Protein AF-A0A1W2B610-F1 (afdb_monomer_lite)

Secondary structure (DSSP, 8-state):
--HHHHHHHHHHHHHHHHHHHHHHHHHHHHHHHHHT-SEE-HHHHHHHHT--HHHHHHHHHTTSS-EEESSSS-EEEE---

Organism: NCBI:txid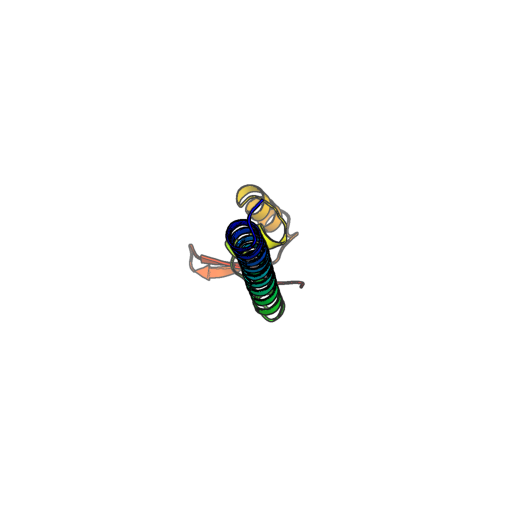1434700

Sequence (81 aa):
MNFEDYVKRELQLHTDLLNQIQTTLSELLSYQKIGSRKFITPAEYCKLNGISRKTLHRYIKEDMVIAKKISSRKYLIQSDI

Foldseek 3Di:
DDPVVVVVVVVVVVVVVVVVVVVVVVVVVVVVVQLVDQWAFLVSVCVVVVHDSVVVVVCVVVVVWDWADPDPPGIITGDPD

Radius of gyration: 20.65 Å; chains: 1; bounding box: 46×19×57 Å

pLDDT: mean 87.48, std 8.53, range [59.88, 95.94]

Structure (mmCIF, N/CA/C/O backbone):
data_AF-A0A1W2B610-F1
#
_entry.id   AF-A0A1W2B610-F1
#
loop_
_atom_site.group_PDB
_atom_site.id
_atom_site.type_symbol
_atom_site.label_atom_id
_atom_site.label_alt_id
_atom_site.label_comp_id
_atom_site.label_asym_id
_atom_site.label_entity_id
_atom_site.label_seq_id
_atom_site.pdbx_PDB_ins_code
_atom_site.Cartn_x
_atom_site.Cartn_y
_atom_site.Cartn_z
_atom_site.occupancy
_atom_site.B_iso_or_equiv
_atom_site.auth_seq_id
_atom_site.auth_comp_id
_atom_site.auth_asym_id
_atom_site.auth_atom_id
_atom_site.pdbx_PDB_model_num
ATOM 1 N N . MET A 1 1 ? 28.101 8.283 -30.533 1.00 61.12 1 MET A N 1
ATOM 2 C CA . MET A 1 1 ? 27.523 7.217 -29.690 1.00 61.12 1 MET A CA 1
ATOM 3 C C . MET A 1 1 ? 27.659 5.933 -30.482 1.00 61.12 1 MET A C 1
ATOM 5 O O . MET A 1 1 ? 27.193 5.928 -31.617 1.00 61.12 1 MET A O 1
ATOM 9 N N . ASN A 1 2 ? 28.397 4.931 -29.994 1.00 89.25 2 ASN A N 1
ATOM 10 C CA . ASN A 1 2 ? 28.513 3.677 -30.741 1.00 89.25 2 ASN A CA 1
ATOM 11 C C . ASN A 1 2 ? 27.201 2.871 -30.584 1.00 89.25 2 ASN A C 1
ATOM 13 O O . ASN A 1 2 ? 26.387 3.158 -29.702 1.00 89.25 2 ASN A O 1
ATOM 17 N N . PHE A 1 3 ? 26.978 1.894 -31.461 1.00 90.75 3 PHE A N 1
ATOM 18 C CA . PHE A 1 3 ? 25.767 1.069 -31.435 1.00 90.75 3 PHE A CA 1
ATOM 19 C C . PHE A 1 3 ? 25.586 0.308 -30.107 1.00 90.75 3 PHE A C 1
ATOM 21 O O . PHE A 1 3 ? 24.477 0.225 -29.592 1.00 90.75 3 PHE A O 1
ATOM 28 N N . GLU A 1 4 ? 26.670 -0.187 -29.515 1.00 93.62 4 GLU A N 1
ATOM 29 C CA . GLU A 1 4 ? 26.676 -0.873 -28.220 1.00 93.62 4 GLU A CA 1
ATOM 30 C C . GLU A 1 4 ? 26.236 0.047 -27.066 1.00 93.62 4 GLU A C 1
ATOM 32 O O . GLU A 1 4 ? 25.413 -0.354 -26.245 1.00 93.62 4 GLU A O 1
ATOM 37 N N . ASP A 1 5 ? 26.714 1.294 -27.027 1.00 92.25 5 ASP A N 1
ATOM 38 C CA . ASP A 1 5 ? 26.316 2.291 -26.025 1.00 92.25 5 ASP A CA 1
ATOM 39 C C . ASP A 1 5 ? 24.832 2.644 -26.152 1.00 92.25 5 ASP A C 1
ATOM 41 O O . ASP A 1 5 ? 24.134 2.826 -25.153 1.00 92.25 5 ASP A O 1
ATOM 45 N N . TYR A 1 6 ? 24.341 2.737 -27.391 1.00 93.62 6 TYR A N 1
ATOM 46 C CA . TYR A 1 6 ? 22.926 2.959 -27.668 1.00 93.62 6 TYR A CA 1
ATOM 47 C C . TYR A 1 6 ? 22.073 1.792 -27.155 1.00 93.62 6 TYR A C 1
ATOM 49 O O . TYR A 1 6 ? 21.129 2.016 -26.398 1.00 93.62 6 TYR A O 1
ATOM 57 N N . VAL A 1 7 ? 22.448 0.551 -27.485 1.00 92.88 7 VAL A N 1
ATOM 58 C CA . VAL A 1 7 ? 21.735 -0.657 -27.040 1.00 92.88 7 VAL A CA 1
ATOM 59 C C . VAL A 1 7 ? 21.737 -0.780 -25.514 1.00 92.88 7 VAL A C 1
ATOM 61 O O . VAL A 1 7 ? 20.693 -1.059 -24.927 1.00 92.88 7 VAL A O 1
ATOM 64 N N . LYS A 1 8 ? 22.870 -0.521 -24.846 1.00 94.88 8 LYS A N 1
ATOM 65 C CA . LYS A 1 8 ? 22.951 -0.530 -23.374 1.00 94.88 8 LYS A CA 1
ATOM 66 C C . LYS A 1 8 ? 22.020 0.503 -22.744 1.00 94.88 8 LYS A C 1
ATOM 68 O O . LYS A 1 8 ? 21.351 0.193 -21.761 1.00 94.88 8 LYS A O 1
ATOM 73 N N . ARG A 1 9 ? 21.947 1.711 -23.313 1.00 93.62 9 ARG A N 1
ATOM 74 C CA . ARG A 1 9 ? 21.053 2.764 -22.816 1.00 93.62 9 ARG A CA 1
ATOM 75 C C . ARG A 1 9 ? 19.582 2.379 -22.971 1.00 93.62 9 ARG A C 1
ATOM 77 O O . ARG A 1 9 ? 18.827 2.541 -22.020 1.00 93.62 9 ARG A O 1
ATOM 84 N N . GLU A 1 10 ? 19.181 1.864 -24.132 1.00 94.94 10 GLU A N 1
ATOM 85 C CA . GLU A 1 10 ? 17.797 1.419 -24.356 1.00 94.94 10 GLU A CA 1
ATOM 86 C C . GLU A 1 10 ? 17.413 0.267 -23.415 1.00 94.94 10 GLU A C 1
ATOM 88 O O . GLU A 1 10 ? 16.361 0.309 -22.781 1.00 94.94 10 GLU A O 1
ATOM 93 N N . LEU A 1 11 ? 18.293 -0.724 -23.232 1.00 95.38 11 LEU A N 1
ATOM 94 C CA . LEU A 1 11 ? 18.061 -1.818 -22.281 1.00 95.38 11 LEU A CA 1
ATOM 95 C C . LEU A 1 11 ? 17.896 -1.318 -20.841 1.00 95.38 11 LEU A C 1
ATOM 97 O O . LEU A 1 11 ? 17.021 -1.805 -20.121 1.00 95.38 11 LEU A O 1
ATOM 101 N N . GLN A 1 12 ? 18.702 -0.338 -20.426 1.00 95.38 12 GLN A N 1
ATOM 102 C CA . GLN A 1 12 ? 18.580 0.266 -19.103 1.00 95.38 12 GLN A CA 1
ATOM 103 C C . GLN A 1 12 ? 17.236 0.985 -18.941 1.00 95.38 12 GLN A C 1
ATOM 105 O O . GLN A 1 12 ? 16.530 0.738 -17.967 1.00 95.38 12 GLN A O 1
ATOM 110 N N . LEU A 1 13 ? 16.836 1.799 -19.925 1.00 95.75 13 LEU A N 1
ATOM 111 C CA . LEU A 1 13 ? 15.549 2.501 -19.909 1.00 95.75 13 LEU A CA 1
ATOM 112 C C . LEU A 1 13 ? 14.367 1.528 -19.814 1.00 95.75 13 LEU A C 1
ATOM 114 O O . LEU A 1 13 ? 13.451 1.742 -19.020 1.00 95.75 13 LEU A O 1
ATOM 118 N N . HIS A 1 14 ? 14.396 0.435 -20.579 1.00 94.38 14 HIS A N 1
ATOM 119 C CA . HIS A 1 14 ? 13.362 -0.595 -20.503 1.00 94.38 14 HIS A CA 1
ATOM 120 C C . HIS A 1 14 ? 13.343 -1.306 -19.149 1.00 94.38 14 HIS A C 1
ATOM 122 O O . HIS A 1 14 ? 12.267 -1.559 -18.609 1.00 94.38 14 HIS A O 1
ATOM 128 N N . THR A 1 15 ? 14.513 -1.596 -18.580 1.00 95.62 15 THR A N 1
ATOM 129 C CA . THR A 1 15 ? 14.624 -2.216 -17.252 1.00 95.62 15 THR A CA 1
ATOM 130 C C . THR A 1 15 ? 14.028 -1.312 -16.175 1.00 95.62 15 THR A C 1
ATOM 132 O O . THR A 1 15 ? 13.233 -1.767 -15.352 1.00 95.62 15 THR A O 1
ATOM 135 N N . ASP A 1 16 ? 14.341 -0.019 -16.216 1.00 95.38 16 ASP A N 1
ATOM 136 C CA . ASP A 1 16 ? 13.819 0.958 -15.263 1.00 95.38 16 ASP A CA 1
ATOM 137 C C . ASP A 1 16 ? 12.297 1.113 -15.390 1.00 95.38 16 ASP A C 1
ATOM 139 O O . ASP A 1 16 ? 11.589 1.140 -14.380 1.00 95.38 16 ASP A O 1
ATOM 143 N N . LEU A 1 17 ? 11.771 1.123 -16.619 1.00 95.94 17 LEU A N 1
ATOM 144 C CA . LEU A 1 17 ? 10.330 1.164 -16.869 1.00 95.94 17 LEU A CA 1
ATOM 145 C C . LEU A 1 17 ? 9.622 -0.093 -16.334 1.00 95.94 17 LEU A C 1
ATOM 147 O O . LEU A 1 17 ? 8.576 0.009 -15.694 1.00 95.94 17 LEU A O 1
ATOM 151 N N . LEU A 1 18 ? 10.198 -1.280 -16.545 1.00 95.69 18 LEU A N 1
ATOM 152 C CA . LEU A 1 18 ? 9.653 -2.533 -16.012 1.00 95.69 18 LEU A CA 1
ATOM 153 C C . LEU A 1 18 ? 9.647 -2.542 -14.479 1.00 95.69 18 LEU A C 1
ATOM 155 O O . LEU A 1 18 ? 8.651 -2.945 -13.876 1.00 95.69 18 LEU A O 1
ATOM 159 N N . ASN A 1 19 ? 10.706 -2.032 -13.846 1.00 95.25 19 ASN A N 1
ATOM 160 C CA . ASN A 1 19 ? 10.776 -1.896 -12.391 1.00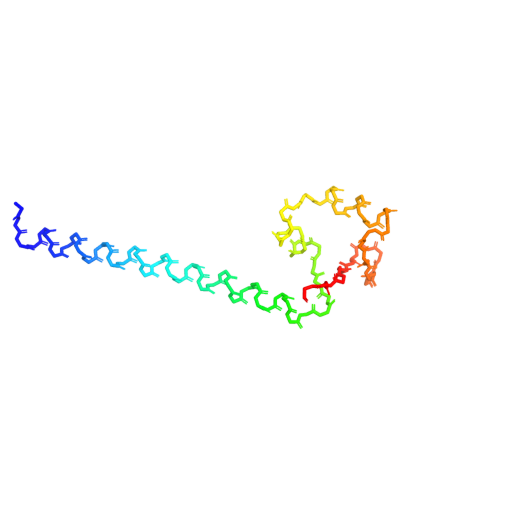 95.25 19 ASN A CA 1
ATOM 161 C C . ASN A 1 19 ? 9.693 -0.947 -11.849 1.00 95.25 19 ASN A C 1
ATOM 163 O O . ASN A 1 19 ? 9.062 -1.232 -10.824 1.00 95.25 19 ASN A O 1
ATOM 167 N N . GLN A 1 20 ? 9.432 0.163 -12.547 1.00 94.81 20 GLN A N 1
ATOM 168 C CA . GLN A 1 20 ? 8.347 1.081 -12.194 1.00 94.81 20 GLN A CA 1
ATOM 169 C C . GLN A 1 20 ? 6.980 0.398 -12.306 1.00 94.81 20 GLN A C 1
ATOM 171 O O . GLN A 1 20 ? 6.211 0.421 -11.346 1.00 94.81 20 GLN A O 1
ATOM 176 N N . ILE A 1 21 ? 6.710 -0.292 -13.420 1.00 94.00 21 ILE A N 1
ATOM 177 C CA . ILE A 1 21 ? 5.460 -1.039 -13.634 1.00 94.00 21 ILE A CA 1
ATOM 178 C C . ILE A 1 21 ? 5.252 -2.084 -12.532 1.00 94.00 21 ILE A C 1
ATOM 180 O O . ILE A 1 21 ? 4.166 -2.173 -11.957 1.00 94.00 21 ILE A O 1
ATOM 184 N N . GLN A 1 22 ? 6.288 -2.855 -12.196 1.00 93.94 22 GLN A N 1
ATOM 185 C CA . GLN A 1 22 ? 6.218 -3.872 -11.146 1.00 93.94 22 GLN A CA 1
ATOM 186 C C . GLN A 1 22 ? 5.880 -3.261 -9.780 1.00 93.94 22 GLN A C 1
ATOM 188 O O . GLN A 1 22 ? 5.073 -3.821 -9.027 1.00 93.94 22 GLN A O 1
ATOM 193 N N . THR A 1 23 ? 6.468 -2.106 -9.466 1.00 92.69 23 THR A N 1
ATOM 194 C CA . THR A 1 23 ? 6.198 -1.374 -8.223 1.00 92.69 23 THR A CA 1
ATOM 195 C C . THR A 1 23 ? 4.742 -0.914 -8.181 1.00 92.69 23 THR A C 1
ATOM 197 O O . THR A 1 23 ? 4.027 -1.233 -7.231 1.00 92.69 23 THR A O 1
ATOM 200 N N . THR A 1 24 ? 4.260 -0.270 -9.248 1.00 91.88 24 THR A N 1
ATOM 201 C CA . THR A 1 24 ? 2.870 0.197 -9.351 1.00 91.88 24 THR A CA 1
ATOM 202 C C . THR A 1 24 ? 1.866 -0.953 -9.252 1.00 91.88 24 THR A C 1
ATOM 204 O O . THR A 1 24 ? 0.886 -0.856 -8.515 1.00 91.88 24 THR A O 1
ATOM 207 N N . LEU A 1 25 ? 2.109 -2.079 -9.930 1.00 88.94 25 LEU A N 1
ATOM 208 C CA . LEU A 1 25 ? 1.236 -3.256 -9.845 1.00 88.94 25 LEU A CA 1
ATOM 209 C C . LEU A 1 25 ? 1.193 -3.839 -8.429 1.00 88.94 25 LEU A C 1
ATOM 211 O O . LEU A 1 25 ? 0.126 -4.216 -7.945 1.00 88.94 25 LEU A O 1
ATOM 215 N N . SER A 1 26 ? 2.336 -3.887 -7.746 1.00 88.38 26 SER A N 1
ATOM 216 C CA . SER A 1 26 ? 2.416 -4.377 -6.366 1.00 88.38 26 SER A CA 1
ATOM 217 C C . SER A 1 26 ? 1.611 -3.498 -5.409 1.00 88.38 26 SER A C 1
ATOM 219 O O . SER A 1 26 ? 0.901 -4.007 -4.537 1.00 88.38 26 SER A O 1
ATOM 221 N N . GLU A 1 27 ? 1.672 -2.179 -5.597 1.00 84.69 27 GLU A N 1
ATOM 222 C CA . GLU A 1 27 ? 0.854 -1.231 -4.850 1.00 84.69 27 GLU A CA 1
ATOM 223 C C . GLU A 1 27 ? -0.633 -1.452 -5.126 1.00 84.69 27 GLU A C 1
ATOM 225 O O . GLU A 1 27 ? -1.387 -1.671 -4.175 1.00 84.69 27 GLU A O 1
ATOM 230 N N . LEU A 1 28 ? -1.054 -1.498 -6.393 1.00 82.94 28 LEU A N 1
ATOM 231 C CA . LEU A 1 28 ? -2.452 -1.722 -6.785 1.00 82.94 28 LEU A CA 1
ATOM 232 C C . LEU A 1 28 ? -3.025 -3.028 -6.219 1.00 82.94 28 LEU A C 1
ATOM 234 O O . LEU A 1 28 ? -4.123 -3.031 -5.661 1.00 82.94 28 LEU A O 1
ATOM 238 N N . LEU A 1 29 ? -2.269 -4.127 -6.283 1.00 81.06 29 LEU A N 1
ATOM 239 C CA . LEU A 1 29 ? -2.670 -5.407 -5.691 1.00 81.06 29 LEU A CA 1
ATOM 240 C C . LEU A 1 29 ? -2.817 -5.310 -4.169 1.00 81.06 29 LEU A C 1
ATOM 242 O O . LEU A 1 29 ? -3.705 -5.941 -3.589 1.00 81.06 29 LEU A O 1
ATOM 246 N N . SER A 1 30 ? -1.962 -4.527 -3.505 1.00 76.06 30 SER A N 1
ATOM 247 C CA . SER A 1 30 ? -2.094 -4.276 -2.070 1.00 76.06 30 SER A CA 1
ATOM 248 C C . SER A 1 30 ? -3.374 -3.496 -1.752 1.00 76.06 30 SER A C 1
ATOM 250 O O . SER A 1 30 ? -4.114 -3.912 -0.862 1.00 76.06 30 SER A O 1
ATOM 252 N N . TYR A 1 31 ? -3.700 -2.457 -2.529 1.00 75.38 31 TYR A N 1
ATOM 253 C CA . TYR A 1 31 ? -4.942 -1.689 -2.385 1.00 75.38 31 TYR A CA 1
ATOM 254 C C . TYR A 1 31 ? -6.181 -2.562 -2.613 1.00 75.38 31 TYR A C 1
ATOM 256 O O . TYR A 1 31 ? -7.095 -2.551 -1.790 1.00 75.38 31 TYR A O 1
ATOM 264 N N . GLN A 1 32 ? -6.187 -3.388 -3.663 1.00 73.06 32 GLN A N 1
ATOM 265 C CA . GLN A 1 32 ? -7.296 -4.298 -3.959 1.00 73.06 32 GLN A CA 1
ATOM 266 C C . GLN A 1 32 ? -7.519 -5.317 -2.832 1.00 73.06 32 GLN A C 1
ATOM 268 O O . GLN A 1 32 ? -8.653 -5.558 -2.412 1.00 73.06 32 GLN A O 1
ATOM 273 N N . LYS A 1 33 ? -6.438 -5.899 -2.291 1.00 71.56 33 LYS A N 1
ATOM 274 C CA . LYS A 1 33 ? -6.528 -6.813 -1.141 1.00 71.56 33 LYS A CA 1
ATOM 275 C C . LYS A 1 33 ? -7.115 -6.126 0.085 1.00 71.56 33 LYS A C 1
ATOM 277 O O . LYS A 1 33 ? -7.873 -6.763 0.812 1.00 71.56 33 LYS A O 1
ATOM 282 N N . ILE A 1 34 ? -6.774 -4.862 0.322 1.00 66.44 34 ILE A N 1
ATOM 283 C CA . ILE A 1 34 ? -7.293 -4.096 1.455 1.00 66.44 34 ILE A CA 1
ATOM 284 C C .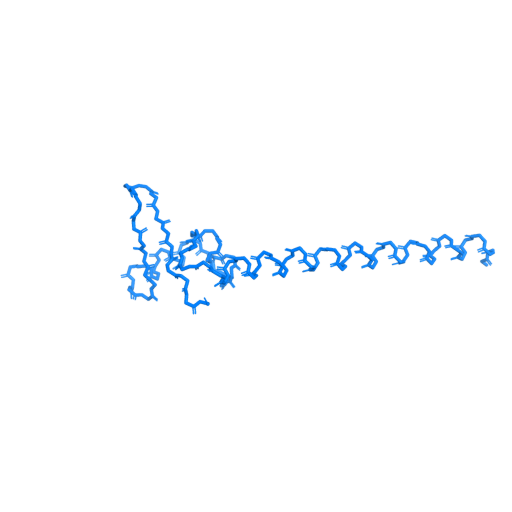 ILE A 1 34 ? -8.787 -3.785 1.260 1.00 66.44 34 ILE A C 1
ATOM 286 O O . ILE A 1 34 ? -9.557 -4.071 2.170 1.00 66.44 34 ILE A O 1
ATOM 290 N N . GLY A 1 35 ? -9.210 -3.333 0.073 1.00 65.56 35 GLY A N 1
ATOM 291 C CA . GLY A 1 35 ? -10.627 -3.073 -0.238 1.00 65.56 35 GLY A CA 1
ATOM 292 C C . GLY A 1 35 ? -11.522 -4.318 -0.166 1.00 65.56 35 GLY A C 1
ATOM 293 O O . GLY A 1 35 ? -12.687 -4.240 0.189 1.00 65.56 35 GLY A O 1
ATOM 294 N N . SER A 1 36 ? -10.978 -5.517 -0.400 1.00 68.38 36 SER A N 1
ATOM 295 C CA . SER A 1 36 ? -11.755 -6.761 -0.246 1.00 68.38 36 SER A CA 1
ATOM 296 C C . SER A 1 36 ? -12.060 -7.154 1.213 1.00 68.38 36 SER A C 1
ATOM 298 O O . SER A 1 36 ? -12.835 -8.082 1.459 1.00 68.38 36 SER A O 1
ATOM 300 N N . ARG A 1 37 ? -11.433 -6.502 2.206 1.00 76.62 37 ARG A N 1
ATOM 301 C CA . ARG A 1 37 ? -11.544 -6.873 3.624 1.00 76.62 37 ARG A CA 1
ATOM 302 C C . ARG A 1 37 ? -12.500 -5.943 4.362 1.00 76.62 37 ARG A C 1
ATOM 304 O O . ARG A 1 37 ? -12.240 -4.758 4.479 1.00 76.62 37 ARG A O 1
ATOM 311 N N . LYS A 1 38 ? -13.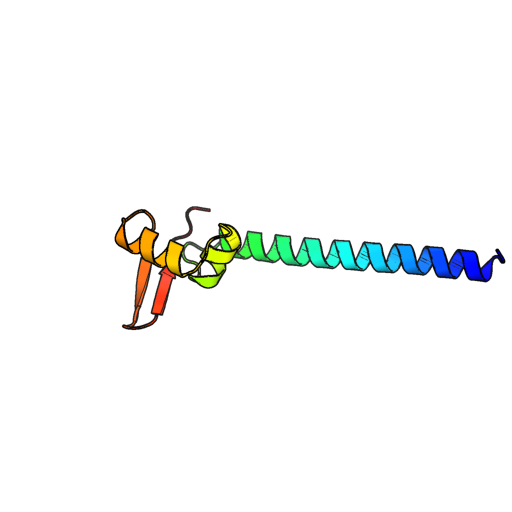501 -6.516 5.044 1.00 80.12 38 LYS A N 1
ATOM 312 C CA . LYS A 1 38 ? -14.387 -5.766 5.964 1.00 80.12 38 LYS A CA 1
ATOM 313 C C . LYS A 1 38 ? -13.648 -5.049 7.100 1.00 80.12 38 LYS A C 1
ATOM 315 O O . LYS A 1 38 ? -14.141 -4.057 7.624 1.00 80.12 38 LYS A O 1
ATOM 320 N N . PHE A 1 39 ? -12.499 -5.577 7.523 1.00 85.88 39 PHE A N 1
ATOM 321 C CA . PHE A 1 39 ? -11.683 -4.999 8.587 1.00 85.88 39 PHE A CA 1
ATOM 322 C C . PHE A 1 39 ? -10.216 -4.969 8.179 1.00 85.88 39 PHE A C 1
ATOM 324 O O . PHE A 1 39 ? -9.675 -5.969 7.702 1.00 85.88 39 PHE A O 1
ATOM 331 N N . ILE A 1 40 ? -9.571 -3.839 8.434 1.00 88.56 40 ILE A N 1
ATOM 332 C CA . ILE A 1 40 ? -8.179 -3.575 8.084 1.00 88.56 40 ILE A CA 1
ATOM 333 C C . ILE A 1 40 ? -7.406 -3.121 9.318 1.00 88.56 40 ILE A C 1
ATOM 335 O O . ILE A 1 40 ? -7.969 -2.703 10.334 1.00 88.56 40 ILE A O 1
ATOM 339 N N . THR A 1 41 ? -6.088 -3.247 9.280 1.00 90.06 41 THR A N 1
ATOM 340 C CA . THR A 1 41 ? -5.245 -2.818 10.394 1.00 90.06 41 THR A CA 1
ATOM 341 C C . THR A 1 41 ? -5.196 -1.287 10.490 1.00 90.06 41 THR A C 1
ATOM 343 O O . THR A 1 41 ? -5.320 -0.593 9.479 1.00 90.06 41 THR A O 1
ATOM 346 N N . PRO A 1 42 ? -4.921 -0.722 11.680 1.00 89.94 42 PRO A N 1
ATOM 347 C CA . PRO A 1 42 ? -4.728 0.722 11.833 1.00 89.94 42 PRO A CA 1
ATOM 348 C C . PRO A 1 42 ? -3.625 1.285 10.926 1.00 89.94 42 PRO A C 1
ATOM 350 O O . PRO A 1 42 ? -3.692 2.432 10.507 1.00 89.94 42 PRO A O 1
ATOM 353 N N . ALA A 1 43 ? -2.597 0.482 10.624 1.00 90.25 43 ALA A N 1
ATOM 354 C CA . ALA A 1 43 ? -1.521 0.881 9.722 1.00 90.25 43 ALA A CA 1
ATOM 355 C C . ALA A 1 43 ? -1.996 0.963 8.263 1.00 90.25 43 ALA A C 1
ATOM 357 O O . ALA A 1 43 ? -1.696 1.948 7.594 1.00 90.25 43 ALA A O 1
ATOM 358 N N . GLU A 1 44 ? -2.759 -0.033 7.797 1.00 87.88 44 GLU A N 1
ATOM 359 C CA . GLU A 1 44 ? -3.367 -0.026 6.460 1.00 87.88 44 GLU A CA 1
ATOM 360 C C . GLU A 1 44 ? -4.322 1.167 6.310 1.00 87.88 44 GLU A C 1
ATOM 362 O O . GLU A 1 44 ? -4.173 1.928 5.360 1.00 87.88 44 GLU A O 1
ATOM 367 N N . TYR A 1 45 ? -5.210 1.416 7.282 1.00 89.12 45 TYR A N 1
ATOM 368 C CA . TYR A 1 45 ? -6.129 2.565 7.244 1.00 89.12 45 TYR A CA 1
ATOM 369 C C . TYR A 1 45 ? -5.391 3.909 7.175 1.00 89.12 45 TYR A C 1
ATOM 371 O O . TYR A 1 45 ? -5.749 4.780 6.382 1.00 89.12 45 TYR A O 1
ATOM 379 N N . CYS A 1 46 ? -4.345 4.087 7.992 1.00 90.38 46 CYS A N 1
ATOM 380 C CA . CYS A 1 46 ? -3.514 5.291 7.956 1.00 90.38 46 CYS A CA 1
ATOM 381 C C . CYS A 1 46 ? -2.832 5.479 6.597 1.00 90.38 46 CYS A C 1
ATOM 383 O O . CYS A 1 46 ? -2.792 6.601 6.099 1.00 90.38 46 CYS A O 1
ATOM 385 N N . LYS A 1 47 ? -2.321 4.395 5.995 1.00 88.56 47 LYS A N 1
ATOM 386 C CA . LYS A 1 47 ? -1.670 4.435 4.681 1.00 88.56 47 LYS A CA 1
ATOM 387 C C . LYS A 1 47 ? -2.663 4.817 3.580 1.00 88.56 47 LYS A C 1
ATOM 389 O O . LYS A 1 47 ? -2.353 5.698 2.792 1.00 88.56 47 LYS A O 1
ATOM 394 N N . LEU A 1 48 ? -3.846 4.198 3.566 1.00 85.31 48 LEU A N 1
ATOM 395 C CA . LEU A 1 48 ? -4.906 4.470 2.587 1.00 85.31 48 LEU A CA 1
ATOM 396 C C . LEU A 1 48 ? -5.369 5.929 2.615 1.00 85.31 48 LEU A C 1
ATOM 398 O O . LEU A 1 48 ? -5.516 6.550 1.571 1.00 85.31 48 LEU A O 1
ATOM 402 N N . ASN A 1 49 ? -5.584 6.470 3.816 1.00 86.69 49 ASN A N 1
ATOM 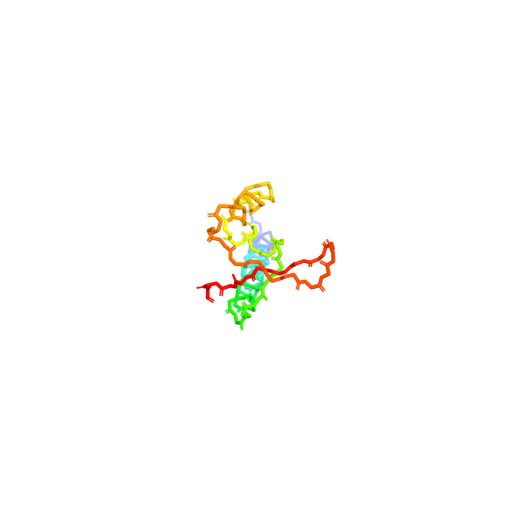403 C CA . ASN A 1 49 ? -6.128 7.815 3.997 1.00 86.69 49 ASN A CA 1
ATOM 404 C C . ASN A 1 49 ? -5.045 8.904 4.093 1.00 86.69 49 ASN A C 1
ATOM 406 O O . ASN A 1 49 ? -5.372 10.073 4.275 1.00 86.69 49 ASN A O 1
ATOM 410 N N . GLY A 1 50 ? -3.758 8.542 4.041 1.00 89.94 50 GLY A N 1
ATOM 411 C CA . GLY A 1 50 ? -2.655 9.494 4.202 1.00 89.94 50 GLY A CA 1
ATOM 412 C C . GLY A 1 50 ? -2.629 10.199 5.566 1.00 89.94 50 GLY A C 1
ATOM 413 O O . GLY A 1 50 ? -2.161 11.331 5.664 1.00 89.94 50 GLY A O 1
ATOM 414 N N . ILE A 1 51 ? -3.135 9.561 6.629 1.00 92.56 51 ILE A N 1
ATOM 415 C CA . ILE A 1 51 ? -3.247 10.167 7.966 1.00 92.56 51 ILE A CA 1
ATOM 416 C C . ILE A 1 51 ? -2.279 9.557 8.980 1.00 92.56 51 ILE A C 1
ATOM 418 O O . ILE A 1 51 ? -1.902 8.387 8.914 1.00 92.56 51 ILE A O 1
ATOM 422 N N . SER A 1 52 ? -1.931 10.335 10.005 1.00 94.25 52 SER A N 1
ATOM 423 C CA . SER A 1 52 ? -1.127 9.842 11.126 1.00 94.25 52 SER A CA 1
ATOM 424 C C . SER A 1 52 ? -1.931 8.932 12.068 1.00 94.25 52 SER A C 1
ATOM 426 O O . SER A 1 52 ? -3.155 9.045 12.183 1.00 94.25 52 SER A O 1
ATOM 428 N N . ARG A 1 53 ? -1.240 8.095 12.858 1.00 91.44 53 ARG A N 1
ATOM 429 C CA . ARG A 1 53 ? -1.889 7.319 13.934 1.00 91.44 53 ARG A CA 1
ATOM 430 C C . ARG A 1 53 ? -2.546 8.191 15.003 1.00 91.44 53 ARG A C 1
ATOM 432 O O . ARG A 1 53 ? -3.535 7.763 15.586 1.00 91.44 53 ARG A O 1
ATOM 439 N N . LYS A 1 54 ? -2.013 9.390 15.271 1.00 94.00 54 LYS A N 1
ATOM 440 C CA . LYS A 1 54 ? -2.624 10.335 16.221 1.00 94.00 54 LYS A CA 1
ATOM 441 C C . LYS A 1 54 ? -3.982 10.805 15.703 1.00 94.00 54 LYS A C 1
ATOM 443 O O . LYS A 1 54 ? -4.951 10.792 16.454 1.00 94.00 54 LYS A O 1
ATOM 448 N N . THR A 1 55 ? -4.047 11.142 14.415 1.00 93.25 55 THR A N 1
ATOM 449 C CA . THR A 1 55 ? -5.285 11.528 13.727 1.00 93.25 55 THR A CA 1
ATOM 450 C C . THR A 1 55 ? -6.302 10.391 13.754 1.00 93.25 55 THR A C 1
ATOM 452 O O . THR A 1 55 ? -7.427 10.608 14.185 1.00 93.25 55 THR A O 1
ATOM 455 N N . LEU A 1 56 ? -5.888 9.161 13.419 1.00 93.00 56 LEU A N 1
ATOM 456 C CA . LEU A 1 56 ? -6.761 7.987 13.519 1.00 93.00 56 LEU A CA 1
ATOM 457 C C . LEU A 1 56 ? -7.307 7.801 14.943 1.00 93.00 56 LEU A C 1
ATOM 459 O O . LEU A 1 56 ? -8.490 7.544 15.126 1.00 93.00 56 LEU A O 1
ATOM 463 N N . HIS A 1 57 ? -6.467 7.962 15.966 1.00 91.62 57 HIS A N 1
ATOM 464 C CA . HIS A 1 57 ? -6.912 7.840 17.354 1.00 91.62 57 HIS A CA 1
ATOM 465 C C . HIS A 1 57 ? -7.944 8.906 17.737 1.00 91.62 57 HIS A C 1
ATOM 467 O O . HIS A 1 57 ? -8.836 8.631 18.536 1.00 91.62 57 HIS A O 1
ATOM 473 N N . ARG A 1 58 ? -7.830 10.111 17.165 1.00 93.06 58 ARG A N 1
ATOM 474 C CA . ARG A 1 58 ? -8.829 11.171 17.315 1.00 93.06 58 ARG A CA 1
ATOM 475 C C . ARG A 1 58 ? -10.143 10.781 16.642 1.00 93.06 58 ARG A C 1
ATOM 477 O O . ARG A 1 58 ? -11.171 10.844 17.293 1.00 93.06 58 ARG A O 1
ATOM 484 N N . TYR A 1 59 ? -10.094 10.278 15.411 1.00 93.06 59 TYR A N 1
ATOM 485 C CA . TYR A 1 59 ? -11.285 9.852 14.668 1.00 93.06 59 TYR A CA 1
ATOM 486 C C . TYR A 1 59 ? -12.052 8.723 15.355 1.00 93.06 59 TYR A C 1
ATOM 488 O O . TYR A 1 59 ? -13.275 8.736 15.357 1.00 93.06 59 TYR A O 1
ATOM 496 N N . ILE A 1 60 ? -11.347 7.784 15.993 1.00 91.31 60 ILE A N 1
ATOM 497 C CA . ILE A 1 60 ? -11.985 6.735 16.801 1.00 91.31 60 ILE A CA 1
ATOM 498 C C . ILE A 1 60 ? -12.698 7.334 18.024 1.00 91.31 60 ILE A C 1
ATOM 500 O O . ILE A 1 60 ? -13.734 6.828 18.426 1.00 91.31 60 ILE A O 1
ATOM 504 N N . LYS A 1 61 ? -12.143 8.386 18.642 1.00 91.56 61 LYS A N 1
ATOM 505 C CA . LYS A 1 61 ? -12.771 9.066 19.790 1.00 91.56 61 LYS A CA 1
ATOM 506 C C . LYS A 1 61 ? -13.932 9.973 19.388 1.00 91.56 61 LYS A C 1
ATOM 508 O O . LYS A 1 61 ? -14.823 10.187 20.194 1.00 91.56 61 LYS A O 1
ATOM 513 N N . GLU A 1 62 ? -13.870 10.535 18.187 1.00 93.62 62 GLU A N 1
ATOM 514 C CA . GLU A 1 62 ? -14.899 11.395 17.594 1.00 93.62 62 GLU A CA 1
ATOM 515 C C . GLU A 1 62 ? -16.000 10.570 16.893 1.00 93.62 62 GLU A C 1
ATOM 517 O O . GLU A 1 62 ? -16.801 11.141 16.163 1.00 93.62 62 GLU A O 1
ATOM 522 N N . ASP A 1 63 ? -16.015 9.239 17.073 1.00 87.69 63 ASP A N 1
ATOM 523 C CA . ASP A 1 63 ? -16.939 8.281 16.440 1.00 87.69 63 ASP A CA 1
ATOM 524 C C . ASP A 1 63 ? -17.033 8.397 14.905 1.00 87.69 63 ASP A C 1
ATOM 526 O O . ASP A 1 63 ? -17.984 7.940 14.276 1.00 87.69 63 ASP A O 1
ATOM 530 N N . MET A 1 64 ? -16.001 8.958 14.270 1.00 87.75 64 MET A N 1
ATOM 531 C CA . MET A 1 64 ? -15.912 9.088 12.814 1.00 87.75 64 MET A CA 1
ATOM 532 C C . MET A 1 64 ? -15.538 7.774 12.123 1.00 87.75 64 MET A C 1
ATOM 534 O O . MET A 1 64 ? -15.689 7.652 10.912 1.00 87.75 64 MET A O 1
ATOM 538 N N . VAL A 1 65 ? -14.968 6.820 12.865 1.00 88.69 65 VAL A N 1
ATOM 539 C CA . VAL A 1 65 ? -14.440 5.561 12.329 1.00 88.69 65 VAL A CA 1
ATOM 540 C C . VAL A 1 65 ? -14.737 4.423 13.298 1.00 88.69 65 VAL A C 1
ATOM 542 O O . VAL A 1 65 ? -14.431 4.512 14.489 1.00 88.69 65 VAL A O 1
ATOM 545 N N . ILE A 1 66 ? -15.257 3.308 12.782 1.00 89.56 66 ILE A N 1
ATOM 546 C CA . ILE A 1 66 ? -15.606 2.141 1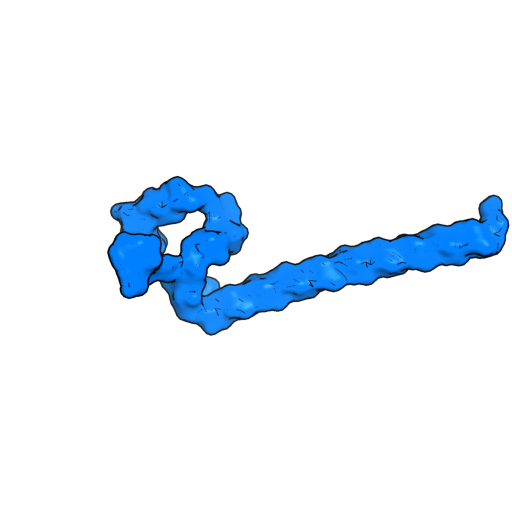3.599 1.00 89.56 66 ILE A CA 1
ATOM 547 C C . ILE A 1 66 ? -14.357 1.294 13.871 1.00 89.56 66 ILE A C 1
ATOM 549 O O . ILE A 1 66 ? -13.767 0.696 12.967 1.00 89.56 66 ILE A O 1
ATOM 553 N N . ALA A 1 67 ? -13.970 1.197 15.146 1.00 90.31 67 ALA A N 1
ATOM 554 C CA . ALA A 1 67 ? -12.868 0.351 15.596 1.00 90.31 67 ALA A CA 1
ATOM 555 C C . ALA A 1 67 ? -13.377 -0.921 16.293 1.00 90.31 67 ALA A C 1
ATOM 557 O O . ALA A 1 67 ? -13.995 -0.874 17.357 1.00 90.31 67 ALA A O 1
ATOM 558 N N . LYS A 1 68 ? -13.040 -2.091 15.744 1.00 89.44 68 LYS A N 1
ATOM 559 C CA . LYS A 1 68 ? -13.328 -3.392 16.355 1.00 89.44 68 LYS A CA 1
ATOM 560 C C . LYS A 1 68 ? -12.162 -3.831 17.234 1.00 89.44 68 LYS A C 1
ATOM 562 O O . LYS A 1 68 ? -11.088 -4.173 16.735 1.00 89.44 68 LYS A O 1
ATOM 567 N N . LYS A 1 69 ? -12.363 -3.851 18.553 1.00 89.38 69 LYS A N 1
ATOM 568 C CA . LYS A 1 69 ? -11.367 -4.384 19.496 1.00 89.38 69 LYS A CA 1
ATOM 569 C C . LYS A 1 69 ? -11.210 -5.897 19.317 1.00 89.38 69 LYS A C 1
ATOM 571 O O . LYS A 1 69 ? -12.194 -6.624 19.249 1.00 89.38 69 LYS A O 1
ATOM 576 N N . ILE A 1 70 ? -9.960 -6.354 19.271 1.00 86.50 70 ILE A N 1
ATOM 577 C CA . ILE A 1 70 ? -9.579 -7.776 19.326 1.00 86.50 70 ILE A CA 1
ATOM 578 C C . ILE A 1 70 ? -9.091 -8.121 20.736 1.00 86.50 70 ILE A C 1
ATOM 580 O O . ILE A 1 70 ? -9.385 -9.187 21.261 1.00 86.50 70 ILE A O 1
ATOM 584 N N . SER A 1 71 ? -8.324 -7.219 21.353 1.00 87.25 71 SER A N 1
ATOM 585 C CA . SER A 1 71 ? -7.823 -7.362 22.720 1.00 87.25 71 SER A CA 1
ATOM 586 C C . SER A 1 71 ? -7.645 -5.994 23.377 1.00 87.25 71 SER A C 1
ATOM 588 O O . SER A 1 71 ? -7.899 -4.959 22.759 1.00 87.25 71 SER A O 1
ATOM 590 N N . SER A 1 72 ? -7.143 -5.969 24.614 1.00 81.31 72 SER A N 1
ATOM 591 C CA . SER A 1 72 ? -6.824 -4.729 25.335 1.00 81.31 72 SER A CA 1
ATOM 592 C C . SER A 1 72 ? -5.873 -3.795 24.573 1.00 81.31 72 SER A C 1
ATOM 594 O O . SER A 1 72 ? -5.944 -2.583 24.752 1.00 81.31 72 SER A O 1
ATOM 596 N N . ARG A 1 73 ? -5.003 -4.338 23.708 1.00 80.56 73 ARG A N 1
ATOM 597 C CA . ARG A 1 73 ? -3.991 -3.571 22.955 1.00 80.56 73 ARG A CA 1
ATOM 598 C C . ARG A 1 73 ? -4.165 -3.611 21.436 1.00 80.56 73 ARG A C 1
ATOM 600 O O . ARG A 1 73 ? -3.447 -2.900 20.737 1.00 80.56 73 ARG A O 1
ATOM 607 N N . LYS A 1 74 ? -5.056 -4.454 20.907 1.00 87.12 74 LYS A N 1
ATOM 608 C CA . LYS A 1 74 ? -5.215 -4.664 19.459 1.00 87.12 74 LYS A CA 1
ATOM 609 C C . LYS A 1 74 ? -6.636 -4.342 19.017 1.00 87.12 74 LYS A C 1
ATOM 611 O O . LYS A 1 74 ? -7.598 -4.805 19.625 1.00 87.12 74 LYS A O 1
ATOM 616 N N . TYR A 1 75 ? -6.750 -3.598 17.925 1.00 89.88 75 TYR A N 1
ATOM 617 C CA . TYR A 1 75 ? -8.011 -3.281 17.264 1.00 89.88 75 TYR A CA 1
ATOM 618 C C . TYR A 1 75 ? -7.817 -3.252 15.746 1.00 89.88 75 TYR A C 1
ATOM 620 O O . TYR A 1 75 ? -6.700 -3.051 15.261 1.00 89.88 75 TYR A O 1
ATOM 628 N N . LEU A 1 76 ? -8.907 -3.471 15.021 1.00 91.62 76 LEU A N 1
ATOM 629 C CA . LEU A 1 76 ? -9.010 -3.278 13.579 1.00 91.62 76 LEU A CA 1
ATOM 630 C C . LEU A 1 76 ? -9.968 -2.131 13.291 1.00 91.62 76 LEU A C 1
ATOM 632 O O . LEU A 1 76 ? -10.793 -1.781 14.133 1.00 91.62 76 LEU A O 1
ATOM 636 N N . ILE A 1 77 ? -9.853 -1.573 12.100 1.00 91.06 77 ILE A N 1
ATOM 637 C CA . ILE A 1 77 ? -10.722 -0.526 11.587 1.00 91.06 77 ILE A CA 1
ATOM 638 C C . ILE A 1 77 ? -11.657 -1.143 10.558 1.00 91.06 77 ILE A C 1
ATOM 640 O O . ILE A 1 77 ? -11.212 -1.947 9.739 1.00 91.06 77 ILE A O 1
ATOM 644 N N . GLN A 1 78 ? -12.943 -0.817 10.627 1.00 87.06 78 GLN A N 1
ATOM 645 C CA . GLN A 1 78 ? -13.881 -1.183 9.576 1.00 87.06 78 GLN A CA 1
ATOM 646 C C . GLN A 1 78 ? -13.481 -0.468 8.281 1.00 87.06 78 GLN A C 1
ATOM 648 O O . GLN A 1 78 ? -13.226 0.733 8.291 1.00 87.06 78 GLN A O 1
ATOM 653 N N . SER A 1 79 ? -13.347 -1.229 7.198 1.00 77.81 79 SER A N 1
ATOM 654 C CA . SER A 1 79 ? -13.119 -0.654 5.874 1.00 77.81 79 SER A CA 1
ATOM 655 C C . SER A 1 79 ? -14.466 -0.264 5.288 1.00 77.81 79 SER A C 1
ATOM 657 O O . SER A 1 79 ? -15.339 -1.125 5.173 1.00 77.81 79 SER A O 1
ATOM 659 N N . ASP A 1 80 ? -14.604 1.006 4.917 1.00 65.12 80 ASP A N 1
ATOM 660 C CA . ASP A 1 80 ? -15.735 1.512 4.128 1.00 65.12 80 ASP A CA 1
ATOM 661 C C . ASP A 1 80 ? -15.402 1.578 2.623 1.00 65.12 80 ASP A C 1
ATOM 663 O O . ASP A 1 80 ? -16.211 2.058 1.831 1.00 65.12 80 ASP A O 1
ATOM 667 N N . ILE A 1 81 ? -14.200 1.116 2.242 1.00 59.88 81 ILE A N 1
ATOM 668 C CA . ILE A 1 81 ? -13.776 0.891 0.848 1.00 59.88 81 ILE A CA 1
ATOM 669 C C . ILE A 1 81 ? -14.437 -0.376 0.319 1.00 59.88 81 ILE A C 1
ATOM 671 O O . ILE A 1 81 ? -14.380 -1.385 1.062 1.00 59.88 81 ILE A O 1
#